Protein AF-A0A397RU24-F1 (afdb_monomer)

Foldseek 3Di:
DQVVCVVVQFDQQLAPVQWDDDPNDIDGNPPDGDGDDPCRDCVNNNVCCVDPHPSVVVVCVVPDD

Sequence (65 aa):
MAMLAKNSNLNIDYFPTNFVVSNGLLYYVDYECNSYMEEWNFENWGIKYWSKTKEFIDYLNNHKE

Radius of gyration: 12.92 Å; Cα contacts (8 Å, |Δi|>4): 67; chains: 1; bounding box: 30×30×28 Å

Organism: NCBI:txid2088

Mean predicted aligned error: 3.48 Å

Solvent-accessible surface area (backbone atoms only — not comparable to full-atom values): 4011 Å² total; per-residue (Å²): 106,70,6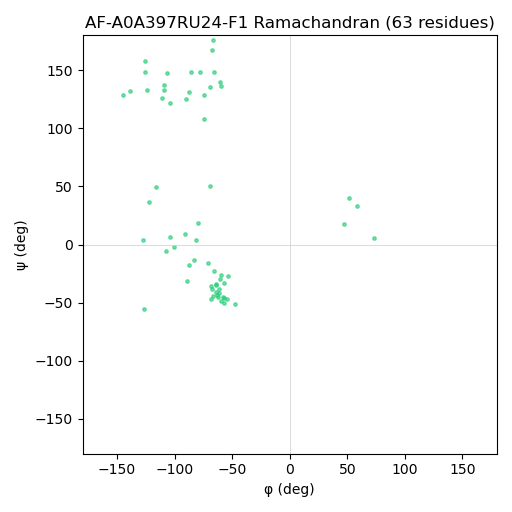8,59,34,48,76,68,44,28,38,64,79,52,55,68,87,36,46,48,80,56,97,94,39,81,42,80,74,68,84,64,85,46,69,51,51,74,72,54,32,52,88,69,38,19,50,46,60,77,40,96,37,68,65,32,51,51,52,51,66,76,65,62,132

pLDDT: mean 93.21, std 4.81, range [66.31, 97.19]

Structure (mmCIF, N/CA/C/O backbone):
data_AF-A0A397RU24-F1
#
_entry.id   AF-A0A397RU24-F1
#
loop_
_atom_site.group_PDB
_atom_site.id
_atom_site.type_symbol
_atom_site.label_atom_id
_atom_site.label_alt_id
_atom_site.label_comp_id
_atom_site.label_asym_id
_atom_site.label_entity_id
_atom_site.label_seq_id
_atom_site.pdbx_PDB_ins_code
_atom_site.Cartn_x
_atom_site.Cartn_y
_atom_site.Cartn_z
_atom_site.occupancy
_atom_site.B_iso_or_equiv
_atom_site.auth_seq_id
_atom_site.auth_comp_id
_atom_site.auth_asym_id
_atom_site.auth_atom_id
_atom_site.pdbx_PDB_model_num
ATOM 1 N N . MET A 1 1 ? 4.543 -10.873 -4.306 1.00 83.81 1 MET A N 1
ATOM 2 C CA . MET A 1 1 ? 4.210 -9.630 -5.034 1.00 83.81 1 MET A CA 1
ATOM 3 C C . MET A 1 1 ? 5.288 -8.570 -4.805 1.00 83.81 1 MET A C 1
ATOM 5 O O . MET A 1 1 ? 6.038 -8.329 -5.738 1.00 83.81 1 MET A O 1
ATOM 9 N N . ALA A 1 2 ? 5.492 -8.081 -3.574 1.00 89.25 2 ALA A N 1
ATOM 10 C CA . ALA A 1 2 ? 6.517 -7.076 -3.237 1.00 89.25 2 ALA A CA 1
ATOM 11 C C . ALA A 1 2 ? 7.928 -7.341 -3.799 1.00 89.25 2 ALA A C 1
ATOM 13 O O . ALA A 1 2 ? 8.498 -6.493 -4.476 1.00 89.25 2 ALA A O 1
ATOM 14 N N . MET A 1 3 ? 8.468 -8.546 -3.587 1.00 93.19 3 MET A N 1
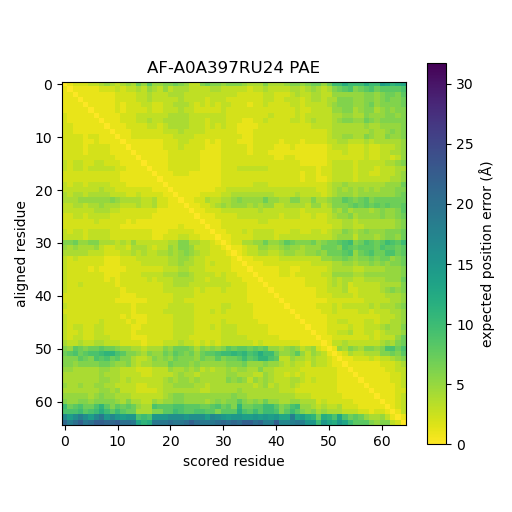ATOM 15 C CA . MET A 1 3 ? 9.791 -8.915 -4.109 1.00 93.19 3 MET A CA 1
ATOM 16 C C . MET A 1 3 ? 9.850 -8.928 -5.645 1.00 93.19 3 MET A C 1
ATOM 18 O O . MET A 1 3 ? 10.868 -8.556 -6.216 1.00 93.19 3 MET A O 1
ATOM 22 N N . LEU A 1 4 ? 8.762 -9.324 -6.318 1.00 94.31 4 LEU A N 1
ATOM 23 C CA . LEU A 1 4 ? 8.699 -9.317 -7.783 1.00 94.31 4 LEU A CA 1
ATOM 24 C C . LEU A 1 4 ? 8.707 -7.881 -8.313 1.00 94.31 4 LEU A C 1
ATOM 26 O O . LEU A 1 4 ? 9.503 -7.578 -9.192 1.00 94.31 4 LEU A O 1
ATOM 30 N N . ALA A 1 5 ? 7.893 -6.994 -7.729 1.00 92.81 5 ALA A N 1
ATOM 31 C CA . ALA A 1 5 ? 7.865 -5.579 -8.095 1.00 92.81 5 ALA A CA 1
ATOM 32 C C . ALA A 1 5 ? 9.237 -4.920 -7.886 1.00 92.81 5 ALA A C 1
ATOM 34 O O . ALA A 1 5 ? 9.782 -4.333 -8.818 1.00 92.81 5 ALA A O 1
ATOM 35 N N . LYS A 1 6 ? 9.857 -5.127 -6.715 1.00 93.69 6 LYS A N 1
ATOM 36 C CA . LYS A 1 6 ? 11.202 -4.617 -6.413 1.00 93.69 6 LYS A CA 1
ATOM 37 C C . LYS A 1 6 ? 12.247 -5.102 -7.421 1.00 93.69 6 LYS A C 1
ATOM 39 O O . LYS A 1 6 ? 13.026 -4.297 -7.921 1.00 93.69 6 LYS A O 1
ATOM 44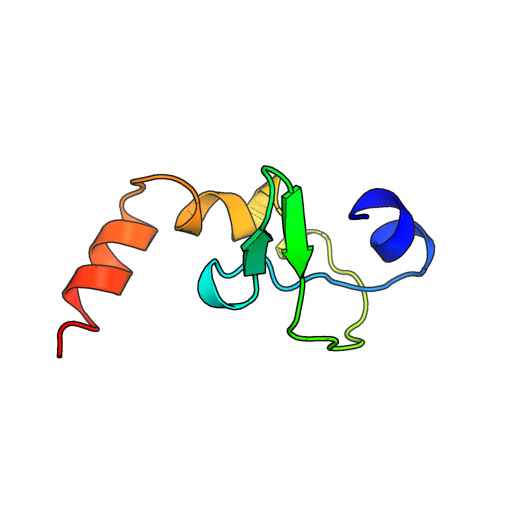 N N . ASN A 1 7 ? 12.251 -6.394 -7.753 1.00 96.94 7 ASN A N 1
ATOM 45 C CA . ASN A 1 7 ? 13.190 -6.959 -8.730 1.00 96.94 7 ASN A CA 1
ATOM 46 C C . ASN A 1 7 ? 12.967 -6.421 -10.153 1.00 96.94 7 ASN A C 1
ATOM 48 O O . ASN A 1 7 ? 13.889 -6.436 -10.963 1.00 96.94 7 ASN A O 1
ATOM 52 N N . SER A 1 8 ? 11.764 -5.931 -10.450 1.00 95.69 8 SER A N 1
ATOM 53 C CA . SER A 1 8 ? 11.425 -5.232 -11.692 1.00 95.69 8 SER A CA 1
ATOM 54 C C . SER A 1 8 ? 11.607 -3.711 -11.606 1.00 95.69 8 SER A C 1
ATOM 56 O O . SER A 1 8 ? 11.216 -3.013 -12.536 1.00 95.69 8 SER A O 1
ATOM 58 N N . ASN A 1 9 ? 12.206 -3.194 -10.526 1.00 96.44 9 ASN A N 1
ATOM 59 C CA . ASN A 1 9 ? 12.372 -1.764 -10.252 1.00 96.44 9 ASN A CA 1
ATOM 60 C C . ASN A 1 9 ? 11.043 -0.984 -10.187 1.00 96.44 9 ASN A C 1
ATOM 62 O O . ASN A 1 9 ? 10.991 0.185 -10.556 1.00 96.44 9 ASN A O 1
ATOM 66 N N . LEU A 1 10 ? 9.975 -1.626 -9.706 1.00 95.44 10 LEU A N 1
ATOM 67 C CA . LEU A 1 10 ? 8.645 -1.037 -9.551 1.00 95.44 10 LEU A CA 1
ATOM 68 C C . LEU A 1 10 ? 8.307 -0.813 -8.076 1.00 95.44 10 LEU A C 1
ATOM 70 O O . LEU A 1 10 ? 8.546 -1.680 -7.228 1.00 95.44 10 LEU A O 1
ATOM 74 N N . ASN A 1 11 ? 7.718 0.343 -7.787 1.00 95.62 11 ASN A N 1
ATOM 75 C CA . ASN A 1 11 ? 7.170 0.664 -6.479 1.00 95.62 11 ASN A CA 1
ATOM 76 C C . ASN A 1 11 ? 5.732 0.151 -6.337 1.00 95.62 11 ASN A C 1
ATOM 78 O O . ASN A 1 11 ? 4.972 0.117 -7.301 1.00 95.62 11 ASN A O 1
ATOM 82 N N . ILE A 1 12 ? 5.358 -0.213 -5.115 1.00 95.94 12 ILE A N 1
ATOM 83 C CA . ILE A 1 12 ? 3.969 -0.480 -4.735 1.00 95.94 12 ILE A CA 1
ATOM 84 C C . ILE A 1 12 ? 3.567 0.648 -3.802 1.00 95.94 12 ILE A C 1
ATOM 86 O O . ILE A 1 12 ? 4.254 0.865 -2.802 1.00 95.94 12 ILE A O 1
ATOM 90 N N . ASP A 1 13 ? 2.475 1.344 -4.102 1.00 96.44 13 ASP A N 1
ATOM 91 C CA . ASP A 1 13 ? 1.910 2.272 -3.133 1.00 96.44 13 ASP A CA 1
ATOM 92 C C . ASP A 1 13 ? 1.207 1.471 -2.034 1.00 96.44 13 ASP A C 1
ATOM 94 O O . ASP A 1 13 ? 0.158 0.858 -2.238 1.00 96.44 13 ASP A O 1
ATOM 98 N N . TYR A 1 14 ? 1.829 1.453 -0.858 1.00 95.56 14 TYR A N 1
ATOM 99 C CA . TYR A 1 14 ? 1.330 0.746 0.310 1.00 95.56 14 TYR A CA 1
ATOM 100 C C . TYR A 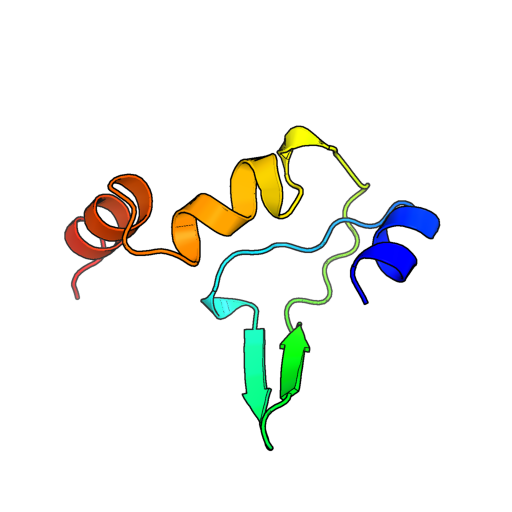1 14 ? 0.231 1.513 1.052 1.00 95.56 14 TYR A C 1
ATOM 102 O O . TYR A 1 14 ? -0.023 1.203 2.212 1.00 95.56 14 TYR A O 1
ATOM 110 N N . PHE A 1 15 ? -0.440 2.501 0.464 1.00 95.50 15 PHE A N 1
ATOM 111 C CA . PHE A 1 15 ? -1.577 3.117 1.138 1.00 95.50 15 PHE A CA 1
ATOM 112 C C . PHE A 1 15 ? -2.776 2.142 1.220 1.00 95.50 15 PHE A C 1
ATOM 114 O O . PHE A 1 15 ? -3.075 1.465 0.235 1.00 95.50 15 PHE A O 1
ATOM 121 N N . PRO A 1 16 ? -3.483 2.011 2.367 1.00 94.69 16 PRO A N 1
ATOM 122 C CA . PRO A 1 16 ? -4.465 0.936 2.566 1.00 94.69 16 PRO A CA 1
ATOM 123 C C . PRO A 1 16 ? -5.595 0.857 1.533 1.00 94.69 16 PRO A C 1
ATOM 125 O O . PRO A 1 16 ? -6.046 -0.239 1.209 1.00 94.69 16 PRO A O 1
ATOM 128 N N . THR A 1 17 ? -6.044 1.992 0.992 1.00 94.75 17 THR A N 1
ATOM 129 C CA . THR A 1 17 ? -7.137 2.045 0.003 1.00 94.75 17 THR A CA 1
ATOM 130 C C . THR A 1 17 ? -6.751 1.488 -1.364 1.00 94.75 17 THR A C 1
ATOM 132 O O . THR A 1 17 ? -7.632 1.159 -2.152 1.00 94.75 17 THR A O 1
ATOM 135 N N . ASN A 1 18 ? -5.455 1.328 -1.633 1.00 96.44 18 ASN A N 1
ATOM 136 C CA . ASN A 1 18 ? -4.944 0.769 -2.885 1.00 96.44 18 ASN A CA 1
ATOM 137 C C . ASN A 1 18 ? 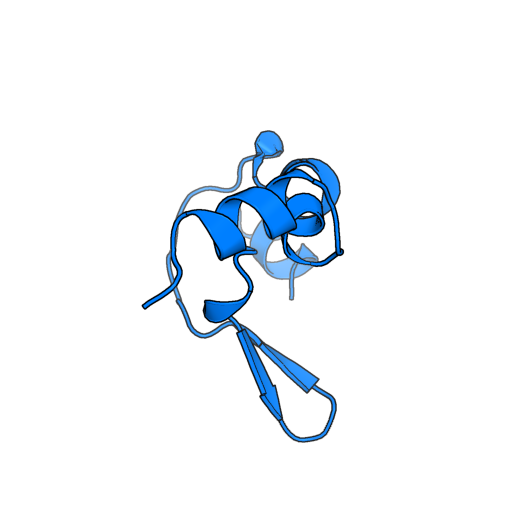-4.995 -0.766 -2.892 1.00 96.44 18 ASN A C 1
ATOM 139 O O . ASN A 1 18 ? -4.536 -1.409 -3.844 1.00 96.44 18 ASN A O 1
ATOM 143 N N . PHE A 1 19 ? -5.554 -1.364 -1.831 1.00 96.06 19 PHE A N 1
ATOM 144 C CA . PHE A 1 19 ? -5.698 -2.799 -1.681 1.00 96.06 19 PHE A CA 1
ATOM 145 C C . PHE A 1 19 ? -7.134 -3.229 -1.396 1.00 96.06 19 PHE A C 1
ATOM 147 O O . PHE A 1 19 ? -7.896 -2.560 -0.703 1.00 96.06 19 PHE A O 1
ATOM 154 N N . VAL A 1 20 ? -7.474 -4.424 -1.877 1.00 97.19 20 VAL A N 1
ATOM 155 C CA . VAL A 1 20 ? -8.762 -5.080 -1.637 1.00 97.19 20 VAL A CA 1
ATOM 156 C C . VAL A 1 20 ? -8.524 -6.456 -1.025 1.00 97.19 20 VAL A C 1
ATOM 158 O O . VAL A 1 20 ? -7.701 -7.228 -1.518 1.00 97.19 20 VAL A O 1
ATOM 161 N N . VAL A 1 21 ? -9.262 -6.788 0.037 1.00 96.31 21 VAL A N 1
A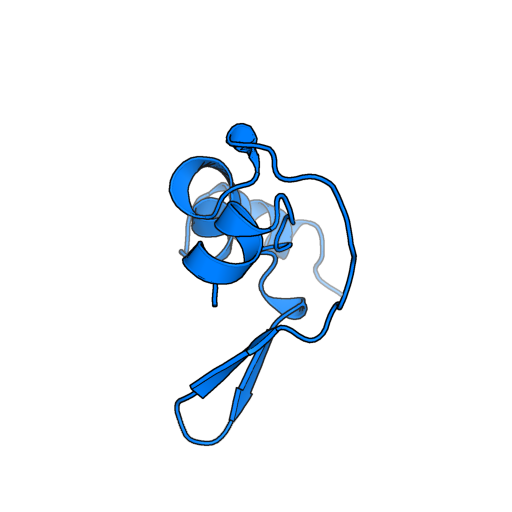TOM 162 C CA . VAL A 1 21 ? -9.265 -8.138 0.618 1.00 96.31 21 VAL A CA 1
ATOM 163 C C . VAL A 1 21 ? -10.359 -8.970 -0.043 1.00 96.31 21 VAL A C 1
ATOM 165 O O . VAL A 1 21 ? -11.528 -8.595 -0.020 1.00 96.31 21 VAL A O 1
ATOM 168 N N . SER A 1 22 ? -9.999 -10.124 -0.600 1.00 96.69 22 SER A N 1
ATOM 169 C CA . SER A 1 22 ? -10.954 -11.089 -1.147 1.00 96.69 22 SER A CA 1
ATOM 170 C C . SER A 1 22 ? -10.468 -12.512 -0.905 1.00 96.69 22 SER A C 1
ATOM 172 O O . SER A 1 22 ? -9.318 -12.843 -1.191 1.00 96.69 22 SER A O 1
ATOM 174 N N . ASN A 1 23 ? -11.335 -13.359 -0.343 1.00 96.94 23 ASN A N 1
ATOM 175 C CA . ASN A 1 23 ? -11.038 -14.762 -0.024 1.00 96.94 23 ASN A CA 1
ATOM 176 C C . ASN A 1 23 ? -9.746 -14.955 0.798 1.00 96.94 23 ASN A C 1
ATOM 178 O O . ASN A 1 23 ? -8.963 -15.864 0.538 1.00 96.94 23 ASN A O 1
ATOM 182 N N . GLY A 1 24 ? -9.505 -14.073 1.775 1.00 95.44 24 GLY A N 1
ATOM 183 C CA . GLY A 1 24 ? -8.309 -14.114 2.628 1.00 95.44 24 GLY A CA 1
ATOM 184 C C . GLY A 1 24 ? -7.010 -13.679 1.939 1.00 95.44 24 GLY A C 1
ATOM 185 O O . GLY A 1 24 ? -5.947 -13.766 2.547 1.00 95.44 24 GLY A O 1
ATOM 186 N N . LE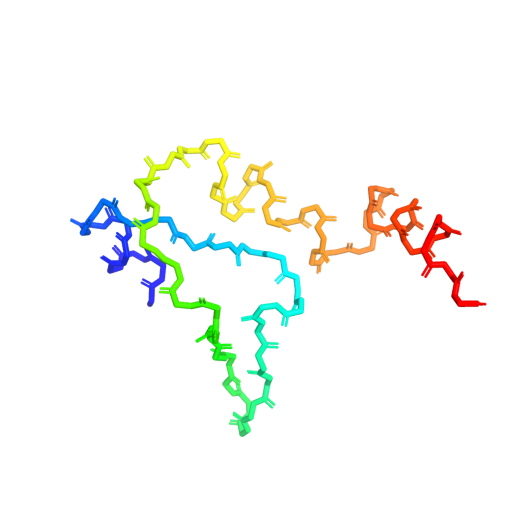U A 1 25 ? -7.082 -13.198 0.695 1.00 95.25 25 LEU A N 1
ATOM 187 C CA . LEU A 1 25 ? -5.957 -12.645 -0.052 1.00 95.25 25 LEU A CA 1
ATOM 188 C C . LEU A 1 25 ? -6.081 -11.126 -0.152 1.00 95.25 25 LEU A C 1
ATOM 190 O O . LEU A 1 25 ? -7.184 -10.588 -0.240 1.00 95.25 25 LEU A O 1
ATOM 194 N N . LEU A 1 26 ? -4.935 -10.448 -0.163 1.00 94.31 26 LEU A N 1
ATOM 195 C CA . LEU A 1 26 ? -4.831 -9.005 -0.347 1.00 94.31 26 LEU A CA 1
ATOM 196 C C . LEU A 1 26 ? -4.355 -8.703 -1.775 1.00 94.31 26 LEU A C 1
ATOM 198 O O . LEU A 1 26 ? -3.284 -9.158 -2.180 1.00 94.31 26 LEU A O 1
ATOM 202 N N . TYR A 1 27 ? -5.142 -7.938 -2.527 1.00 95.06 27 TYR A N 1
ATOM 203 C CA . TYR A 1 27 ? -4.882 -7.571 -3.921 1.00 95.06 27 TYR A CA 1
ATOM 204 C C . TYR A 1 27 ? -4.521 -6.097 -4.018 1.00 95.06 27 TYR A C 1
ATOM 206 O O . TYR A 1 27 ? -5.235 -5.281 -3.457 1.00 95.06 27 TYR A O 1
ATOM 214 N N . TYR A 1 28 ? -3.461 -5.763 -4.751 1.00 95.12 28 TYR A N 1
ATOM 215 C CA . TYR A 1 28 ? -3.116 -4.385 -5.112 1.00 95.12 28 TYR A CA 1
ATOM 216 C C . TYR A 1 28 ? -3.832 -3.999 -6.410 1.00 95.12 28 TYR A C 1
ATOM 218 O O . TYR A 1 28 ? -3.790 -4.780 -7.364 1.00 95.12 28 TYR A O 1
ATOM 226 N N . VAL A 1 29 ? -4.493 -2.839 -6.441 1.00 96.00 29 VAL A N 1
ATOM 227 C CA . VAL A 1 29 ? -5.390 -2.442 -7.548 1.00 96.00 29 VAL A CA 1
ATOM 228 C C . VAL A 1 29 ? -5.097 -1.066 -8.150 1.00 96.00 29 VAL A C 1
ATOM 230 O O . VAL A 1 29 ? -5.819 -0.636 -9.042 1.00 96.00 29 VAL A O 1
ATOM 233 N N . ASP A 1 30 ? -4.042 -0.392 -7.697 1.00 94.75 30 ASP A N 1
ATOM 234 C CA . ASP A 1 30 ? -3.701 0.966 -8.146 1.00 94.75 30 ASP A CA 1
ATOM 235 C C . ASP A 1 30 ? -2.815 0.978 -9.416 1.00 94.75 30 ASP A C 1
ATOM 237 O O . ASP A 1 30 ? -2.767 1.957 -10.146 1.00 94.75 30 ASP A O 1
ATOM 241 N N . TYR A 1 31 ? -2.173 -0.154 -9.754 1.00 87.06 31 TYR A N 1
ATOM 242 C CA . TYR A 1 31 ? -1.445 -0.425 -11.017 1.00 87.06 31 TYR A CA 1
ATOM 243 C C . TYR A 1 31 ? -0.457 0.653 -11.516 1.00 87.06 31 TYR A C 1
ATOM 245 O O . TYR A 1 31 ? -0.047 0.614 -12.678 1.00 87.06 31 TYR A O 1
ATOM 253 N N . GLU A 1 32 ? -0.022 1.577 -10.660 1.00 90.38 32 GLU A N 1
ATOM 254 C CA . GLU A 1 32 ? 1.001 2.557 -11.017 1.00 90.38 32 GLU A CA 1
ATOM 255 C C . GLU A 1 32 ? 2.370 1.902 -11.282 1.00 90.38 32 GLU A C 1
ATOM 257 O O . GLU A 1 32 ? 2.741 0.902 -10.662 1.00 90.38 32 GLU A O 1
ATOM 262 N N . CYS A 1 33 ? 3.150 2.499 -12.189 1.00 92.25 33 CYS A N 1
ATOM 263 C CA . CYS A 1 33 ? 4.458 1.997 -12.630 1.00 92.25 33 CYS A CA 1
ATOM 264 C C . CYS A 1 33 ? 5.599 2.959 -12.265 1.00 92.25 33 CYS A C 1
ATOM 266 O O . CYS A 1 33 ? 6.420 3.321 -13.110 1.00 92.25 33 CYS A O 1
ATOM 268 N N . ASN A 1 34 ? 5.643 3.395 -11.009 1.00 95.06 34 ASN A N 1
ATOM 269 C CA . ASN A 1 34 ? 6.711 4.262 -10.513 1.00 95.06 34 ASN A CA 1
ATOM 270 C C . ASN A 1 34 ? 7.991 3.461 -10.232 1.00 95.06 34 ASN A C 1
ATOM 272 O O . ASN A 1 34 ? 7.928 2.297 -9.832 1.00 95.06 34 ASN A O 1
ATOM 276 N N . SER A 1 35 ? 9.156 4.092 -10.400 1.00 97.19 35 SER A N 1
ATOM 277 C CA . SER A 1 35 ? 10.444 3.482 -10.050 1.00 97.19 35 SER A CA 1
ATOM 278 C C . SER A 1 35 ? 10.514 3.144 -8.562 1.00 97.19 35 SER A C 1
ATOM 280 O O . SER A 1 35 ? 10.095 3.938 -7.720 1.00 97.19 35 SER A O 1
ATOM 282 N N . TYR A 1 36 ? 11.087 1.986 -8.232 1.00 96.62 36 TYR A N 1
ATOM 283 C CA . TYR A 1 36 ? 11.310 1.587 -6.844 1.00 96.62 36 TYR A CA 1
ATOM 284 C C . TYR A 1 36 ? 12.210 2.589 -6.104 1.00 96.62 36 TYR A C 1
ATOM 286 O O . TYR A 1 36 ? 13.260 2.995 -6.603 1.00 96.62 36 TYR A O 1
ATOM 294 N N . MET A 1 37 ? 11.823 2.921 -4.873 1.00 95.81 37 MET A N 1
ATOM 295 C CA . MET A 1 37 ? 12.602 3.730 -3.940 1.00 95.81 37 MET A CA 1
ATOM 296 C C . MET A 1 37 ? 12.482 3.130 -2.536 1.00 95.81 37 MET A C 1
ATOM 298 O O . MET A 1 37 ? 11.385 2.818 -2.077 1.00 95.81 37 MET A O 1
ATOM 302 N N . GLU A 1 38 ? 13.605 2.961 -1.836 1.00 95.81 38 GLU A N 1
ATOM 303 C CA . GLU A 1 38 ? 13.627 2.295 -0.526 1.00 95.81 38 GLU A CA 1
ATOM 304 C C . GLU A 1 38 ? 12.840 3.054 0.549 1.00 95.81 38 GLU A C 1
ATOM 306 O O . GLU A 1 38 ? 12.192 2.432 1.386 1.00 95.81 38 GLU A O 1
ATOM 311 N N . GLU A 1 39 ? 12.828 4.384 0.492 1.00 96.69 39 GLU A N 1
ATOM 312 C CA . GLU A 1 39 ? 12.083 5.239 1.425 1.00 96.69 39 GLU A CA 1
ATOM 313 C C . GLU A 1 39 ? 10.570 4.980 1.406 1.00 96.69 39 GLU A C 1
ATOM 315 O O . GLU A 1 39 ? 9.908 5.206 2.415 1.00 96.69 39 GLU A O 1
ATOM 320 N N . TRP A 1 40 ? 10.040 4.486 0.281 1.00 94.44 40 TRP A N 1
ATOM 321 C CA . TRP A 1 40 ? 8.609 4.264 0.043 1.00 94.44 40 TRP A CA 1
ATOM 322 C C . TRP A 1 40 ? 8.202 2.791 0.141 1.00 94.44 40 TRP A C 1
ATOM 324 O O . TRP A 1 40 ? 7.055 2.441 -0.139 1.00 94.44 40 TRP A O 1
ATOM 334 N N . ASN A 1 41 ? 9.122 1.913 0.553 1.00 95.12 41 ASN A N 1
ATOM 335 C CA . ASN A 1 41 ? 8.798 0.511 0.783 1.00 95.12 41 ASN A CA 1
ATOM 336 C C . ASN A 1 41 ? 7.840 0.338 1.981 1.00 95.12 41 ASN A C 1
ATOM 338 O O . ASN A 1 41 ? 7.479 1.282 2.696 1.00 95.12 41 ASN A O 1
ATOM 342 N N . PHE A 1 42 ? 7.417 -0.904 2.207 1.00 95.12 42 PHE A N 1
ATOM 343 C CA . PHE A 1 42 ? 6.483 -1.200 3.283 1.00 95.12 42 PHE A CA 1
ATOM 344 C C . PHE A 1 42 ? 7.065 -0.856 4.660 1.00 95.12 42 PHE A C 1
ATOM 346 O O . PHE A 1 42 ? 6.388 -0.231 5.471 1.00 95.12 42 PHE A O 1
ATOM 353 N N . GLU A 1 43 ? 8.316 -1.220 4.924 1.00 94.62 43 GLU A N 1
ATOM 354 C CA . GLU A 1 43 ? 8.958 -1.066 6.229 1.00 94.62 43 GLU A CA 1
ATOM 355 C C . GLU A 1 43 ? 9.194 0.403 6.616 1.00 94.62 43 GLU A C 1
ATOM 357 O O . GLU A 1 43 ? 9.021 0.768 7.778 1.00 94.62 43 GLU A O 1
ATOM 362 N N . ASN A 1 44 ? 9.557 1.256 5.657 1.00 95.00 44 ASN A N 1
ATOM 363 C CA . ASN A 1 44 ? 9.894 2.660 5.891 1.00 95.00 44 ASN A CA 1
ATOM 364 C C . ASN A 1 44 ? 8.672 3.587 5.812 1.00 95.00 44 ASN A C 1
ATOM 366 O O . ASN A 1 44 ? 8.614 4.608 6.514 1.00 95.00 44 ASN A O 1
ATOM 370 N N . TRP A 1 45 ? 7.683 3.239 4.982 1.00 95.19 45 TRP A N 1
ATOM 371 C CA . TRP A 1 45 ? 6.520 4.090 4.732 1.00 95.19 45 TRP A CA 1
ATOM 372 C C . TRP A 1 45 ? 5.187 3.387 4.962 1.00 95.19 45 TRP A C 1
ATOM 374 O O . TRP A 1 45 ? 4.396 3.859 5.779 1.00 95.19 45 TRP A O 1
ATOM 384 N N . GLY A 1 46 ? 4.947 2.251 4.300 1.00 94.94 46 GLY A N 1
ATOM 385 C CA . GLY A 1 46 ? 3.650 1.567 4.329 1.00 94.94 46 GLY A CA 1
ATOM 386 C C . GLY A 1 46 ? 3.154 1.257 5.742 1.00 94.94 46 GLY A C 1
ATOM 387 O O . GLY A 1 46 ? 2.025 1.591 6.095 1.00 94.94 46 GLY A O 1
ATOM 388 N N . ILE A 1 47 ? 4.012 0.707 6.604 1.00 95.00 47 ILE A N 1
ATOM 389 C CA . ILE A 1 47 ? 3.672 0.272 7.967 1.00 95.00 47 ILE A CA 1
ATOM 390 C C . ILE A 1 47 ? 3.014 1.370 8.815 1.00 95.00 47 ILE A C 1
ATOM 392 O O . ILE A 1 47 ? 2.197 1.069 9.690 1.00 95.00 47 ILE A O 1
ATOM 396 N N . LYS A 1 48 ? 3.303 2.644 8.515 1.00 94.12 48 LYS A N 1
ATOM 397 C CA . LYS A 1 48 ? 2.714 3.802 9.195 1.00 94.12 48 LYS A CA 1
ATOM 398 C C . LYS A 1 48 ? 1.199 3.842 9.048 1.00 94.12 48 LYS A C 1
ATOM 400 O O . LYS A 1 48 ? 0.546 4.304 9.967 1.00 94.12 48 LYS A O 1
ATOM 405 N N . TYR A 1 49 ? 0.634 3.323 7.963 1.00 94.12 49 TYR A N 1
ATOM 406 C CA . TYR A 1 49 ? -0.810 3.362 7.700 1.00 94.12 49 TYR A CA 1
ATOM 407 C C . TYR A 1 49 ? -1.502 2.002 7.859 1.00 94.12 49 TYR A C 1
ATOM 409 O O . TYR A 1 49 ? -2.725 1.923 7.812 1.00 94.12 49 TYR A O 1
ATOM 417 N N . TRP A 1 50 ? -0.735 0.934 8.097 1.00 92.44 50 TRP A N 1
ATOM 418 C CA . TRP A 1 50 ? -1.252 -0.428 8.305 1.00 92.44 50 TRP A CA 1
ATOM 419 C C . TRP A 1 50 ? -1.312 -0.851 9.774 1.00 92.44 50 TRP A C 1
ATOM 421 O O . TRP A 1 50 ? -1.766 -1.945 10.101 1.00 92.44 50 TRP A O 1
ATOM 431 N N . SER A 1 51 ? -0.865 0.019 10.673 1.00 86.69 51 SER A N 1
ATOM 432 C CA . SER A 1 51 ? -0.984 -0.138 12.119 1.00 86.69 51 SER A CA 1
ATOM 433 C C . SER A 1 51 ? -1.667 1.099 12.697 1.00 86.69 51 SER A C 1
ATOM 435 O O . SER A 1 51 ? -1.620 2.165 12.091 1.00 86.69 51 SER A O 1
ATOM 437 N N . LYS A 1 52 ? -2.279 0.994 13.886 1.00 83.94 52 LYS A N 1
ATOM 438 C CA . LYS A 1 52 ? -2.835 2.145 14.634 1.00 83.94 52 LYS A CA 1
ATOM 439 C C . LYS A 1 52 ? -1.729 3.067 15.181 1.00 83.94 52 LYS A C 1
ATOM 441 O O . LYS A 1 52 ? -1.688 3.358 16.373 1.00 83.94 52 LYS A O 1
ATOM 446 N N . THR A 1 53 ? -0.794 3.457 14.324 1.00 88.81 53 THR A N 1
ATOM 447 C CA . THR A 1 53 ? 0.261 4.427 14.604 1.00 88.81 53 THR A CA 1
ATOM 448 C C . THR A 1 53 ? -0.354 5.809 14.803 1.00 88.81 53 THR A C 1
ATOM 450 O O . THR A 1 53 ? -1.516 6.051 14.463 1.00 88.81 53 THR A O 1
ATOM 453 N N . LYS A 1 54 ? 0.439 6.745 15.324 1.00 91.44 54 LYS A N 1
ATOM 454 C CA . LYS A 1 54 ? -0.002 8.131 15.454 1.00 91.44 54 LYS A CA 1
ATOM 455 C C . LYS A 1 54 ? -0.308 8.741 14.082 1.00 91.44 54 LYS A C 1
ATOM 457 O O . LYS A 1 54 ? -1.331 9.394 13.938 1.00 91.44 54 LYS A O 1
ATOM 462 N N . GLU A 1 55 ? 0.524 8.472 13.081 1.00 90.88 55 GLU A N 1
ATOM 463 C CA . GLU A 1 55 ? 0.370 8.957 11.710 1.00 90.88 55 GLU A CA 1
ATOM 464 C C . GLU A 1 55 ? -0.968 8.530 11.098 1.00 90.88 55 GLU A C 1
ATOM 466 O O . GLU A 1 55 ? -1.675 9.355 10.521 1.00 90.88 55 GLU A O 1
ATOM 471 N N . PHE A 1 56 ? -1.354 7.263 11.271 1.00 91.75 56 PHE A N 1
ATOM 472 C CA . PHE A 1 56 ? -2.636 6.773 10.772 1.00 91.75 56 PHE A CA 1
ATOM 473 C C . PHE A 1 56 ? -3.821 7.423 11.491 1.00 91.75 56 PHE A C 1
ATOM 475 O O . PHE A 1 56 ? -4.785 7.843 10.854 1.00 91.75 56 PHE A O 1
ATOM 482 N N . ILE A 1 57 ? -3.750 7.539 12.820 1.00 92.69 57 ILE A N 1
ATOM 483 C 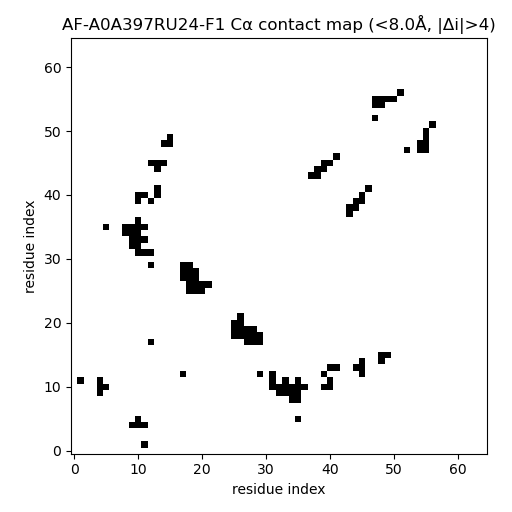CA . ILE A 1 57 ? -4.812 8.167 13.614 1.00 92.69 57 ILE A CA 1
ATOM 484 C C . ILE A 1 57 ? -4.958 9.654 13.268 1.00 92.69 57 ILE A C 1
ATOM 486 O O . ILE A 1 57 ? -6.081 10.139 13.128 1.00 92.69 57 ILE A O 1
ATOM 490 N N . ASP A 1 58 ? -3.848 10.368 13.085 1.00 93.75 58 ASP A N 1
ATOM 491 C CA . ASP A 1 58 ? -3.840 11.771 12.668 1.00 93.75 58 ASP A CA 1
ATOM 492 C C . ASP A 1 58 ? -4.444 11.923 11.262 1.00 93.75 58 ASP A C 1
ATOM 494 O O . ASP A 1 58 ? -5.293 12.791 11.053 1.00 93.75 58 ASP A O 1
ATOM 498 N N . TYR A 1 59 ? -4.084 11.043 10.318 1.00 92.25 59 TYR A N 1
ATOM 499 C CA . TYR A 1 59 ? -4.687 11.013 8.983 1.00 92.25 59 TYR A CA 1
ATOM 500 C C . TYR A 1 59 ? -6.210 10.842 9.059 1.00 92.25 59 TYR A C 1
ATOM 502 O O . TYR A 1 59 ? -6.938 11.657 8.492 1.00 92.25 59 TYR A O 1
ATOM 510 N N . LEU A 1 60 ? -6.691 9.848 9.816 1.00 90.94 60 LEU A N 1
ATOM 511 C CA . LEU A 1 60 ? -8.123 9.600 10.001 1.00 90.94 60 LEU A CA 1
ATOM 512 C C . LEU A 1 60 ? -8.843 10.780 10.653 1.00 90.94 60 LEU A C 1
ATOM 514 O O . LEU A 1 60 ? -9.974 11.067 10.288 1.00 90.94 60 LEU A O 1
ATOM 518 N N . ASN A 1 61 ? -8.222 11.458 11.622 1.00 93.50 61 ASN A N 1
ATOM 519 C CA . ASN A 1 61 ? -8.823 12.615 12.286 1.00 93.50 61 ASN A CA 1
ATOM 520 C C . ASN A 1 61 ? -8.960 13.825 11.358 1.00 93.50 61 ASN A C 1
ATOM 522 O O . ASN A 1 61 ? -9.947 14.549 11.472 1.00 93.50 61 ASN A O 1
ATOM 526 N N . ASN A 1 62 ? -7.997 14.025 10.459 1.00 93.94 62 ASN A N 1
ATOM 527 C CA . ASN A 1 62 ? -7.974 15.152 9.526 1.00 93.94 62 ASN A CA 1
ATOM 528 C C . ASN A 1 62 ? -8.818 14.919 8.262 1.00 93.94 62 ASN A C 1
ATOM 530 O O . ASN A 1 62 ? -9.089 15.873 7.541 1.00 93.94 62 ASN 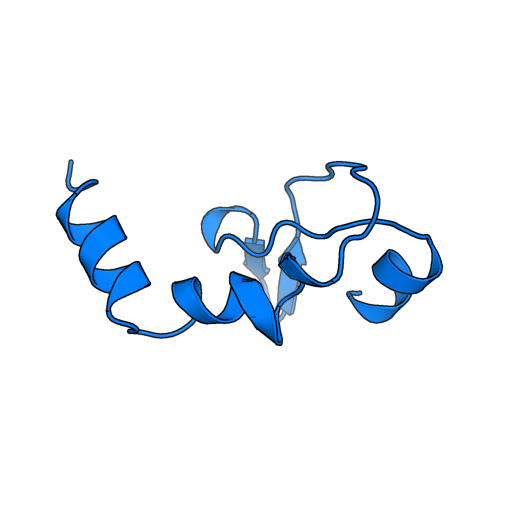A O 1
ATOM 534 N N . HIS A 1 63 ? -9.235 13.677 8.003 1.00 89.94 63 HIS A N 1
ATOM 535 C CA . HIS A 1 63 ? -10.034 13.281 6.837 1.00 89.94 63 HIS A CA 1
ATOM 536 C C . HIS A 1 63 ? -11.359 12.625 7.257 1.00 89.94 63 HIS A C 1
ATOM 538 O O . HIS A 1 63 ? -11.811 11.665 6.635 1.00 89.94 63 HIS A O 1
ATOM 544 N N . LYS A 1 64 ? -11.971 13.116 8.344 1.00 79.12 64 LYS A N 1
ATOM 545 C CA . LYS A 1 64 ? -13.352 12.759 8.702 1.00 79.12 64 LYS A CA 1
ATOM 546 C C . LYS A 1 64 ? -14.306 13.489 7.756 1.00 79.12 64 LYS A C 1
ATOM 548 O O . LYS A 1 64 ? -14.162 14.699 7.595 1.00 79.12 64 LYS A O 1
ATOM 553 N N . GLU A 1 65 ? -15.227 12.744 7.144 1.00 66.31 65 GLU A N 1
ATOM 554 C CA . GLU A 1 65 ? -16.363 13.295 6.383 1.00 66.31 65 GLU A CA 1
ATOM 555 C C . GLU A 1 65 ? -17.259 14.196 7.245 1.00 66.31 65 GLU A C 1
ATOM 557 O O . GLU A 1 65 ? -17.436 13.887 8.452 1.00 66.31 65 GLU A O 1
#

Secondary structure (DSSP, 8-state):
-HHHHHHTTB-----GGGEEEETTEEEE-----PBP-GGGSIIIIIHHHHS--HHHHHHHHHT--